Protein AF-A0AAD9MMK8-F1 (afdb_monomer)

Sequence (80 aa):
MIEPHFKVDDKTYIPDLVFLRGKQVVIVDPTVVWESNPNSLSEAAKKKVEKYIPIMKTVKDFTGKSSVSLFGFPVGGRGT

Organism: NCBI:txid53620

Secondary structure (DSSP, 8-state):
-----EEETTEEE--SEEEEETTEEEEEEEEEEE-SSTTHHHHHHHHHHHHHGGGHHHHHHHHT-SEEEEEEEEEEE---

Nearest PDB structures (foldseek):
  8r6y-assembly1_A  TM=7.510E-01  e=5.523E-02  SFTS virus AH12
  5lts-assembly1_A  TM=6.209E-01  e=1.468E-02  Mammarenavirus choriomeningitidis
  7x6v-assembly1_A  TM=6.481E-01  e=5.902E-02  Lymphocytic choriomeningitis virus (strain Armstrong)
  5mv0-assembly1_A  TM=6.502E-01  e=1.307E-01  CAS virus
  6klc-assembly1_A  TM=5.474E-01  e=1.223E-01  Mammarenavirus lassaense

Solvent-accessible surface area (backbone atoms only — not comparable to full-atom values): 4862 Å² total; per-residue (Å²): 135,83,83,56,78,46,72,56,88,97,45,78,46,72,60,82,35,78,45,81,53,96,55,34,35,40,39,40,38,75,41,82,37,78,68,86,52,98,52,42,53,63,53,50,18,48,52,44,33,62,70,48,56,83,46,47,63,60,51,28,69,75,66,76,29,86,42,71,45,70,40,31,44,56,41,78,57,83,84,134

Structure (mmCIF, N/CA/C/O backbone):
data_AF-A0AAD9MMK8-F1
#
_entry.id   AF-A0AAD9MMK8-F1
#
loop_
_atom_site.group_PDB
_atom_site.id
_atom_site.type_symbol
_atom_site.label_atom_id
_atom_site.label_alt_id
_atom_site.label_comp_id
_atom_site.label_asym_id
_atom_site.label_entity_id
_atom_site.label_seq_id
_atom_site.pdbx_PDB_ins_code
_atom_site.Cartn_x
_atom_site.Cartn_y
_atom_site.Cartn_z
_atom_site.occupancy
_atom_site.B_iso_or_equiv
_atom_site.auth_seq_id
_atom_site.auth_comp_id
_atom_site.auth_asym_id
_atom_site.auth_atom_id
_atom_site.pdbx_PDB_model_num
ATOM 1 N N . MET A 1 1 ? -18.280 4.703 -6.532 1.00 48.50 1 MET A N 1
ATOM 2 C CA . MET A 1 1 ? -16.924 4.416 -6.024 1.00 48.50 1 MET A CA 1
ATOM 3 C C . MET A 1 1 ? -16.493 5.672 -5.290 1.00 48.50 1 MET A C 1
ATOM 5 O O . MET A 1 1 ? -16.549 6.727 -5.901 1.00 48.50 1 MET A O 1
ATOM 9 N N . ILE A 1 2 ? -16.255 5.609 -3.981 1.00 51.06 2 ILE A N 1
ATOM 10 C CA . ILE A 1 2 ? -15.775 6.773 -3.223 1.00 51.06 2 ILE A CA 1
ATOM 11 C C . ILE A 1 2 ? -14.260 6.664 -3.233 1.00 51.06 2 ILE A C 1
ATOM 13 O O . ILE A 1 2 ? -13.752 5.625 -2.825 1.00 51.06 2 ILE A O 1
ATOM 17 N N . GLU A 1 3 ? -13.572 7.694 -3.711 1.00 66.69 3 GLU A N 1
ATOM 18 C CA . GLU A 1 3 ? -12.122 7.807 -3.582 1.00 66.69 3 GLU A CA 1
ATOM 19 C C . GLU A 1 3 ? -11.806 8.245 -2.141 1.00 66.69 3 GLU A C 1
ATOM 21 O O . GLU A 1 3 ? -12.129 9.374 -1.742 1.00 66.69 3 GLU A O 1
ATOM 26 N N . PRO A 1 4 ? -11.291 7.342 -1.291 1.00 80.12 4 PRO A N 1
ATOM 27 C CA . PRO A 1 4 ? -11.182 7.617 0.126 1.00 80.12 4 PRO A CA 1
ATOM 28 C C . PRO A 1 4 ? -9.909 8.414 0.406 1.00 80.12 4 PRO A C 1
ATOM 30 O O . PRO A 1 4 ? -8.803 8.009 0.061 1.00 80.12 4 PRO A O 1
ATOM 33 N N . HIS A 1 5 ? -10.075 9.545 1.082 1.00 90.50 5 HIS A N 1
ATOM 34 C CA . HIS A 1 5 ? -8.977 10.413 1.479 1.00 90.50 5 HIS A CA 1
ATOM 35 C C . HIS A 1 5 ? -8.682 10.202 2.961 1.00 90.50 5 HIS A C 1
ATOM 37 O O . HIS A 1 5 ? -9.491 10.560 3.820 1.00 90.50 5 HIS A O 1
ATOM 43 N N . PHE A 1 6 ? -7.518 9.641 3.273 1.00 91.06 6 PHE A N 1
ATOM 44 C CA . PHE A 1 6 ? -7.082 9.437 4.651 1.00 91.06 6 PHE A CA 1
ATOM 45 C C . PHE A 1 6 ? -6.053 10.497 5.028 1.00 91.06 6 PHE A C 1
ATOM 47 O O . PHE A 1 6 ? -5.014 10.617 4.381 1.00 91.06 6 PHE A O 1
ATOM 54 N N . LYS A 1 7 ? -6.331 11.265 6.082 1.00 91.75 7 LYS A N 1
ATOM 55 C CA . LYS A 1 7 ? -5.399 12.262 6.618 1.00 91.75 7 LYS A CA 1
ATOM 56 C C . LYS A 1 7 ? -4.694 11.716 7.853 1.00 91.75 7 LYS A C 1
ATOM 58 O O . LYS A 1 7 ? -5.344 11.152 8.733 1.00 91.75 7 LYS A O 1
ATOM 63 N N . VAL A 1 8 ? -3.378 11.882 7.896 1.00 92.00 8 VAL A N 1
ATOM 64 C CA . VAL A 1 8 ? -2.537 11.634 9.073 1.00 92.00 8 VAL A CA 1
ATOM 65 C C . VAL A 1 8 ? -1.570 12.803 9.166 1.00 92.00 8 VAL A C 1
ATOM 67 O O . VAL A 1 8 ? -0.811 13.042 8.224 1.00 92.00 8 VAL A O 1
ATOM 70 N N . ASP A 1 9 ? -1.642 13.538 10.275 1.00 89.38 9 ASP A N 1
ATOM 71 C CA . ASP A 1 9 ? -0.975 14.831 10.454 1.00 89.38 9 ASP A CA 1
ATOM 72 C C . ASP A 1 9 ? -1.274 15.763 9.258 1.00 89.38 9 ASP A C 1
ATOM 74 O O . ASP A 1 9 ? -2.428 15.883 8.837 1.00 89.38 9 ASP A O 1
ATOM 78 N N . ASP A 1 10 ? -0.244 16.361 8.655 1.00 92.12 10 ASP A N 1
ATOM 79 C CA . ASP A 1 10 ? -0.362 17.238 7.481 1.00 92.12 10 ASP A CA 1
ATOM 80 C C . ASP A 1 10 ? -0.307 16.487 6.134 1.00 92.12 10 ASP A C 1
ATOM 82 O O . ASP A 1 10 ? -0.239 17.105 5.067 1.00 92.12 10 ASP A O 1
ATOM 86 N N . LYS A 1 11 ? -0.325 15.145 6.139 1.00 94.25 11 LYS A N 1
ATOM 87 C CA . LYS A 1 11 ? -0.250 14.325 4.918 1.00 94.25 11 LYS A CA 1
ATOM 88 C C . LYS A 1 11 ? -1.593 13.689 4.574 1.00 94.25 11 LYS A C 1
ATOM 90 O O . LYS A 1 11 ? -2.266 13.093 5.413 1.00 94.25 11 LYS A O 1
ATOM 95 N N . THR A 1 12 ? -1.948 13.765 3.292 1.00 94.50 12 THR A N 1
ATOM 96 C CA . THR A 1 12 ? -3.115 13.078 2.723 1.00 94.50 12 THR A CA 1
ATOM 97 C C . THR A 1 12 ? -2.662 11.856 1.933 1.00 94.50 12 THR A C 1
ATOM 99 O O . THR A 1 12 ? -1.743 11.935 1.118 1.00 94.50 12 THR A O 1
ATOM 102 N N . TYR A 1 13 ? -3.328 10.732 2.165 1.00 95.19 13 TYR A N 1
ATOM 103 C CA . TYR A 1 13 ? -3.100 9.461 1.497 1.00 95.19 13 TYR A CA 1
ATOM 104 C C . TYR A 1 13 ? -4.363 9.065 0.745 1.00 95.19 13 TYR A C 1
ATOM 106 O O . TYR A 1 13 ? -5.452 9.017 1.318 1.00 95.19 13 TYR A O 1
ATOM 114 N N . ILE A 1 14 ? -4.186 8.756 -0.533 1.00 93.81 14 ILE A N 1
ATOM 115 C CA . ILE A 1 14 ? -5.259 8.389 -1.451 1.00 93.81 14 ILE A CA 1
ATOM 116 C C . ILE A 1 14 ? -4.854 7.039 -2.052 1.00 93.81 14 ILE A C 1
ATOM 118 O O . ILE A 1 14 ? -3.906 6.989 -2.838 1.00 93.81 14 ILE A O 1
ATOM 122 N N . PRO A 1 15 ? -5.386 5.915 -1.547 1.00 93.88 15 PRO A N 1
ATOM 123 C CA . PRO A 1 15 ? -5.195 4.608 -2.164 1.00 93.88 15 PRO A CA 1
ATOM 124 C C . PRO A 1 15 ? -6.128 4.423 -3.362 1.00 93.88 15 PRO A C 1
ATOM 126 O O . PRO A 1 15 ? -7.298 4.800 -3.290 1.00 93.88 15 PRO A O 1
ATOM 129 N N . ASP A 1 16 ? -5.632 3.762 -4.408 1.00 93.31 16 ASP A N 1
ATOM 130 C CA . ASP A 1 16 ? -6.407 3.508 -5.630 1.00 93.31 16 ASP A CA 1
ATOM 131 C C . ASP A 1 16 ? -7.623 2.606 -5.373 1.00 93.31 16 ASP A C 1
ATOM 133 O O . ASP A 1 16 ? -8.716 2.850 -5.885 1.00 93.31 16 ASP A O 1
ATOM 137 N N . LEU A 1 17 ? -7.447 1.547 -4.571 1.00 93.44 17 LEU A N 1
ATOM 138 C CA . LEU A 1 17 ? -8.498 0.574 -4.282 1.00 93.44 17 LEU A CA 1
ATOM 139 C C . LEU A 1 17 ? -8.591 0.279 -2.785 1.00 93.44 17 LEU A C 1
ATOM 141 O O . LEU A 1 17 ? -7.612 -0.096 -2.134 1.00 93.44 17 LEU A O 1
ATOM 145 N N . VAL A 1 18 ? -9.812 0.366 -2.254 1.00 93.25 18 VAL A N 1
ATOM 146 C CA . VAL A 1 18 ? -10.143 -0.023 -0.878 1.00 93.25 18 VAL A CA 1
ATOM 147 C C . VAL A 1 18 ? -11.350 -0.949 -0.892 1.00 93.25 18 VAL A C 1
ATOM 149 O O . VAL A 1 18 ? -12.457 -0.555 -1.256 1.00 93.25 18 VAL A O 1
ATOM 152 N N . PHE A 1 19 ? -11.143 -2.187 -0.458 1.00 92.81 19 PHE A N 1
ATOM 153 C CA . PHE A 1 19 ? -12.182 -3.203 -0.364 1.00 92.81 19 PHE A CA 1
ATOM 154 C C . PHE A 1 19 ? -12.569 -3.445 1.090 1.00 92.81 19 PHE A C 1
ATOM 156 O O . PHE A 1 19 ? -11.711 -3.586 1.962 1.00 92.81 19 PHE A O 1
ATOM 163 N N . LEU A 1 20 ? -13.871 -3.564 1.342 1.00 93.56 20 LEU A N 1
ATOM 164 C CA . LEU A 1 20 ? -14.418 -3.949 2.640 1.00 93.56 20 LEU A CA 1
ATOM 165 C C . LEU A 1 20 ? -15.000 -5.358 2.528 1.00 93.56 20 LEU A C 1
ATOM 167 O O . LEU A 1 20 ? -15.930 -5.583 1.753 1.00 93.56 20 LEU A O 1
ATOM 171 N N . ARG A 1 21 ? -14.491 -6.310 3.315 1.00 88.50 21 ARG A N 1
ATOM 172 C CA . ARG A 1 21 ? -15.029 -7.677 3.356 1.00 88.50 21 ARG A CA 1
ATOM 173 C C . ARG A 1 21 ? -15.086 -8.191 4.786 1.00 88.50 21 ARG A C 1
ATOM 175 O O . ARG A 1 21 ? -14.065 -8.357 5.446 1.00 88.50 21 ARG A O 1
ATOM 182 N N . GLY A 1 22 ? -16.294 -8.473 5.272 1.00 92.12 22 GLY A N 1
ATOM 183 C CA . GLY A 1 22 ? -16.498 -8.951 6.641 1.00 92.12 22 GLY A CA 1
ATOM 184 C C . GLY A 1 22 ? -15.889 -7.990 7.667 1.00 92.12 22 GLY A C 1
ATOM 185 O O . GLY A 1 22 ? -16.315 -6.838 7.759 1.00 92.12 22 GLY A O 1
ATOM 186 N N . LYS A 1 23 ? -14.887 -8.461 8.419 1.00 94.44 23 LYS A N 1
ATOM 187 C CA . LYS A 1 23 ? -14.152 -7.691 9.442 1.00 94.44 23 LYS A CA 1
ATOM 188 C C . LYS A 1 23 ? -12.815 -7.104 8.954 1.00 94.44 23 LYS A C 1
ATOM 190 O O . LYS A 1 23 ? -12.063 -6.569 9.767 1.00 94.44 23 LYS A O 1
ATOM 195 N N . GLN A 1 24 ? -12.524 -7.207 7.658 1.00 95.69 24 GLN A N 1
ATOM 196 C CA . GLN A 1 24 ? -11.252 -6.813 7.060 1.00 95.69 24 GLN A CA 1
ATOM 197 C C . GLN A 1 24 ? -11.432 -5.675 6.051 1.00 95.69 24 GLN A C 1
ATOM 199 O O . GLN A 1 24 ? -12.408 -5.641 5.293 1.00 95.69 24 GLN A O 1
ATOM 204 N N . VAL A 1 25 ? -10.450 -4.777 6.026 1.00 95.75 25 VAL A N 1
ATOM 205 C CA . VAL A 1 25 ? -10.195 -3.845 4.923 1.00 95.75 25 VAL A CA 1
ATOM 206 C C . VAL A 1 25 ? -8.983 -4.326 4.144 1.00 95.75 25 VAL A C 1
ATOM 208 O O . VAL A 1 25 ? -7.978 -4.724 4.736 1.00 95.75 25 VAL A O 1
ATOM 211 N N . VAL A 1 26 ? -9.058 -4.265 2.822 1.00 95.69 26 VAL A N 1
ATOM 212 C CA . VAL A 1 26 ? -7.931 -4.555 1.939 1.00 95.69 26 VAL A CA 1
ATOM 213 C C . VAL A 1 26 ? -7.655 -3.323 1.095 1.00 95.69 26 VAL A C 1
ATOM 215 O O . VAL A 1 26 ? -8.526 -2.882 0.350 1.00 95.69 26 VAL A O 1
ATOM 218 N N . ILE A 1 27 ? -6.453 -2.772 1.226 1.00 95.38 27 ILE A N 1
ATOM 219 C CA . ILE A 1 27 ? -5.958 -1.687 0.383 1.00 95.38 27 ILE A CA 1
ATOM 220 C C . ILE A 1 27 ? -5.063 -2.306 -0.682 1.00 95.38 27 ILE A C 1
ATOM 222 O O . ILE A 1 27 ? -4.112 -3.016 -0.346 1.00 95.38 27 ILE A O 1
ATOM 226 N N . VAL A 1 28 ? -5.373 -2.037 -1.947 1.00 95.94 28 VAL A N 1
ATOM 227 C CA . VAL A 1 28 ? -4.564 -2.467 -3.089 1.00 95.94 28 VAL A CA 1
ATOM 228 C C . VAL A 1 28 ? -4.154 -1.231 -3.871 1.00 95.94 28 VAL A C 1
ATOM 230 O O . VAL A 1 28 ? -5.001 -0.413 -4.218 1.00 95.94 28 VAL A O 1
ATOM 233 N N . ASP A 1 29 ? -2.863 -1.108 -4.145 1.00 95.56 29 ASP A N 1
ATOM 234 C CA . ASP A 1 29 ? -2.302 0.014 -4.893 1.00 95.56 29 ASP A CA 1
ATOM 235 C C . ASP A 1 29 ? -1.565 -0.518 -6.130 1.00 95.56 29 ASP A C 1
ATOM 237 O O . ASP A 1 29 ? -0.425 -1.003 -6.023 1.00 95.56 29 ASP A O 1
ATOM 241 N N . P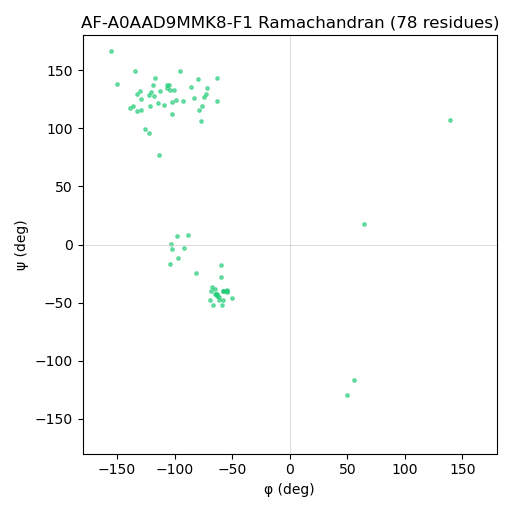RO A 1 30 ? -2.242 -0.543 -7.290 1.00 95.94 30 PRO A N 1
ATOM 242 C CA . PRO A 1 30 ? -1.635 -0.921 -8.552 1.00 95.94 30 PRO A CA 1
ATOM 243 C C . PRO A 1 30 ? -0.526 0.047 -8.965 1.00 95.94 30 PRO A C 1
ATOM 245 O O . PRO A 1 30 ? -0.604 1.257 -8.781 1.00 95.94 30 PRO A O 1
ATOM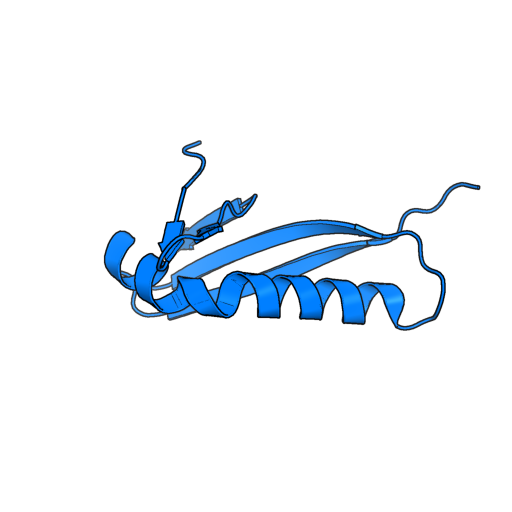 248 N N . THR A 1 31 ? 0.533 -0.476 -9.572 1.00 94.69 31 THR A N 1
ATOM 249 C CA . THR A 1 31 ? 1.571 0.369 -10.170 1.00 94.69 31 THR A CA 1
ATOM 250 C C . THR A 1 31 ? 2.195 -0.337 -11.353 1.00 94.69 31 THR A C 1
ATOM 252 O O . THR A 1 31 ? 2.476 -1.527 -11.282 1.00 94.69 31 THR A O 1
ATOM 255 N N . VAL A 1 32 ? 2.451 0.382 -12.440 1.00 94.75 32 VAL A N 1
ATOM 256 C CA . VAL A 1 32 ? 3.263 -0.154 -13.538 1.00 94.75 32 VAL A CA 1
ATOM 257 C C . VAL A 1 32 ? 4.729 0.102 -13.216 1.00 94.75 32 VAL A C 1
ATOM 259 O O . VAL A 1 32 ? 5.081 1.182 -12.739 1.00 94.75 32 VAL A O 1
ATOM 262 N N . VAL A 1 33 ? 5.578 -0.899 -13.426 1.00 94.56 33 VAL A N 1
ATOM 263 C CA . VAL A 1 33 ? 7.012 -0.817 -13.135 1.00 94.56 33 VAL A CA 1
ATOM 264 C C . VAL A 1 33 ? 7.781 -1.272 -14.360 1.00 94.56 33 VAL A C 1
ATOM 266 O O . VAL A 1 33 ? 7.577 -2.382 -14.844 1.00 94.56 33 VAL A O 1
ATOM 269 N N . TRP A 1 34 ? 8.682 -0.421 -14.843 1.00 92.62 34 TRP A N 1
ATOM 270 C CA . TRP A 1 34 ? 9.695 -0.851 -15.795 1.00 92.62 34 TRP A CA 1
ATOM 271 C C . TRP A 1 34 ? 10.800 -1.580 -15.034 1.00 92.62 34 TRP A C 1
ATOM 273 O O . TRP A 1 34 ? 11.439 -1.005 -14.150 1.00 92.62 34 TRP A O 1
ATOM 283 N N . GLU A 1 35 ? 10.970 -2.865 -15.318 1.00 91.81 35 GLU A N 1
ATOM 284 C CA . GLU A 1 35 ? 11.891 -3.717 -14.573 1.00 91.81 35 GLU A CA 1
ATOM 285 C C . GLU A 1 35 ? 13.336 -3.426 -14.999 1.00 91.81 35 GLU A C 1
ATOM 287 O O . GLU A 1 35 ? 13.701 -3.594 -16.160 1.00 91.81 35 GLU A O 1
ATOM 292 N N . SER A 1 36 ? 14.168 -2.979 -14.057 1.00 90.50 36 SER A N 1
ATOM 293 C CA . SER A 1 36 ? 15.601 -2.733 -14.281 1.00 90.50 36 SER A CA 1
ATOM 294 C C . SER A 1 36 ? 16.485 -3.820 -13.672 1.00 90.50 36 SER A C 1
ATOM 296 O O . SER A 1 36 ? 17.664 -3.928 -14.005 1.00 90.50 36 SER A O 1
ATOM 298 N N . ASN A 1 37 ? 15.928 -4.622 -12.765 1.00 92.31 37 ASN A N 1
ATOM 299 C CA . ASN A 1 37 ? 16.592 -5.742 -12.117 1.00 92.31 37 ASN A CA 1
ATOM 300 C C . ASN A 1 37 ? 15.551 -6.779 -11.636 1.00 92.31 37 ASN A C 1
ATOM 302 O O . ASN A 1 37 ? 14.364 -6.452 -11.554 1.00 92.31 37 ASN A O 1
ATOM 306 N N . PRO A 1 38 ? 15.969 -8.002 -11.258 1.00 93.44 38 PRO A N 1
ATOM 307 C CA . PRO A 1 38 ? 15.046 -9.071 -10.854 1.00 93.44 38 PRO A CA 1
ATOM 308 C C . PRO A 1 38 ? 14.145 -8.754 -9.647 1.00 93.44 38 PRO A C 1
ATOM 310 O O . PRO A 1 38 ? 13.146 -9.436 -9.436 1.00 93.44 38 PRO A O 1
ATOM 313 N N . ASN A 1 39 ? 14.478 -7.734 -8.850 1.00 96.50 39 ASN A N 1
ATOM 314 C CA . ASN A 1 39 ? 13.738 -7.339 -7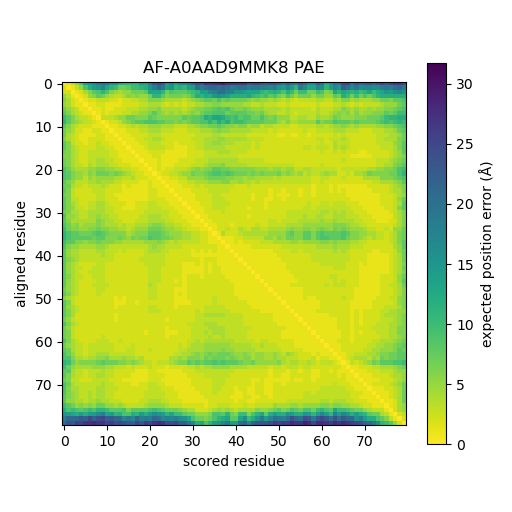.651 1.00 96.50 39 ASN A CA 1
ATOM 315 C C . ASN A 1 39 ? 12.866 -6.088 -7.858 1.00 96.50 39 ASN A C 1
ATOM 317 O O . ASN A 1 39 ? 12.187 -5.668 -6.923 1.00 96.50 39 ASN A O 1
ATOM 321 N N . SER A 1 40 ? 12.830 -5.482 -9.053 1.00 94.81 40 SER A N 1
ATOM 322 C CA . SER A 1 40 ? 12.102 -4.220 -9.279 1.00 94.81 40 SER A CA 1
ATOM 323 C C . SER A 1 40 ? 10.627 -4.291 -8.858 1.00 94.81 40 SER A C 1
ATOM 325 O O . SER A 1 40 ? 10.116 -3.362 -8.229 1.00 94.81 40 SER A O 1
ATOM 327 N N . LEU A 1 41 ? 9.945 -5.405 -9.149 1.00 96.38 41 LEU A N 1
ATOM 328 C CA . LEU A 1 41 ? 8.546 -5.602 -8.758 1.00 96.38 41 LEU A CA 1
ATOM 329 C C . LEU A 1 41 ? 8.394 -5.771 -7.240 1.00 96.38 41 LEU A C 1
ATOM 331 O O . LEU A 1 41 ? 7.558 -5.106 -6.632 1.00 96.38 41 LEU A O 1
ATOM 335 N N . SER A 1 42 ? 9.206 -6.619 -6.603 1.00 97.00 42 SER A N 1
ATOM 336 C CA . SER A 1 42 ? 9.101 -6.870 -5.157 1.00 97.00 42 SER A CA 1
ATOM 337 C C . SER A 1 42 ? 9.434 -5.620 -4.336 1.00 97.00 42 SER A C 1
ATOM 339 O O . SER A 1 42 ? 8.741 -5.313 -3.361 1.00 97.00 42 SER A O 1
ATOM 341 N N . GLU A 1 43 ? 10.421 -4.836 -4.771 1.00 97.31 43 GLU A N 1
ATOM 342 C CA . GLU A 1 43 ? 10.748 -3.537 -4.185 1.00 97.31 43 GLU A CA 1
ATOM 343 C C . GLU A 1 43 ? 9.600 -2.535 -4.339 1.00 97.31 43 GLU A C 1
ATOM 345 O O . GLU A 1 43 ? 9.252 -1.846 -3.376 1.00 97.31 43 GLU A O 1
ATOM 350 N N . ALA A 1 44 ? 8.978 -2.456 -5.519 1.00 96.62 44 ALA A N 1
ATOM 351 C CA . ALA A 1 44 ? 7.829 -1.582 -5.742 1.00 96.62 44 ALA A CA 1
ATOM 352 C C . ALA A 1 44 ? 6.632 -1.981 -4.865 1.00 96.62 44 ALA A C 1
ATOM 354 O O . ALA A 1 44 ? 6.027 -1.113 -4.232 1.00 96.62 44 ALA A O 1
ATOM 355 N N . ALA A 1 45 ? 6.333 -3.280 -4.756 1.00 97.44 45 ALA A N 1
ATOM 356 C CA . ALA A 1 45 ? 5.281 -3.779 -3.873 1.00 97.44 45 ALA A CA 1
ATOM 357 C C . ALA A 1 45 ? 5.529 -3.369 -2.413 1.00 97.44 45 ALA A C 1
ATOM 359 O O . ALA A 1 45 ?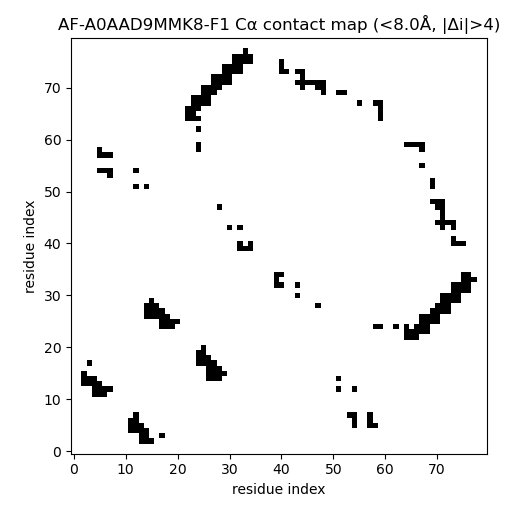 4.633 -2.829 -1.757 1.00 97.44 45 ALA A O 1
ATOM 360 N N . LYS A 1 46 ? 6.760 -3.561 -1.922 1.00 97.81 46 LYS A N 1
ATOM 361 C CA . LYS A 1 46 ? 7.160 -3.191 -0.558 1.00 97.81 46 LYS A CA 1
ATOM 362 C C . LYS A 1 46 ? 7.032 -1.686 -0.312 1.00 97.81 46 LYS A C 1
ATOM 364 O O . LYS A 1 46 ? 6.438 -1.294 0.689 1.00 97.81 46 LYS A O 1
ATOM 369 N N . LYS A 1 47 ? 7.489 -0.847 -1.250 1.00 97.31 47 LYS A N 1
ATOM 370 C CA . LYS A 1 47 ? 7.358 0.619 -1.158 1.00 97.31 47 LYS A CA 1
ATOM 371 C C . LYS A 1 47 ? 5.899 1.063 -1.029 1.00 97.31 47 LYS A C 1
ATOM 373 O O . LYS A 1 47 ? 5.606 1.974 -0.258 1.00 97.31 47 LYS A O 1
ATOM 378 N N . LYS A 1 48 ? 4.969 0.425 -1.751 1.00 96.50 48 LYS A N 1
ATOM 379 C CA . LYS A 1 48 ? 3.533 0.731 -1.619 1.00 96.50 48 LYS A CA 1
ATOM 380 C C . LYS A 1 48 ? 2.977 0.299 -0.264 1.00 96.50 48 LYS A C 1
ATOM 382 O O . LYS A 1 48 ? 2.217 1.054 0.333 1.00 96.50 48 LYS A O 1
ATOM 387 N N . VAL A 1 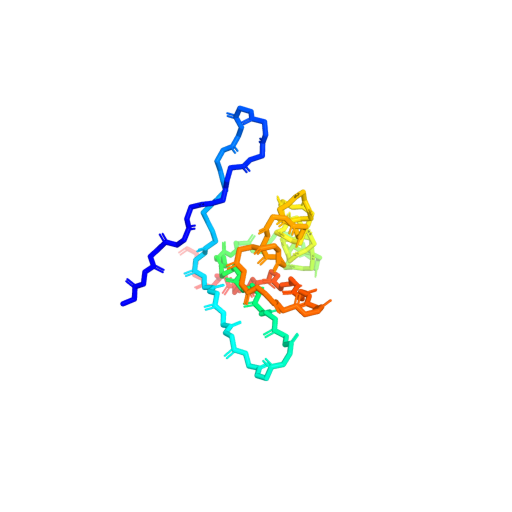49 ? 3.381 -0.860 0.258 1.00 97.38 49 VAL A N 1
ATOM 388 C CA . VAL A 1 49 ? 3.005 -1.272 1.621 1.00 97.38 49 VAL A CA 1
ATOM 389 C C . VAL A 1 49 ? 3.498 -0.239 2.635 1.00 97.38 49 VAL A C 1
ATOM 391 O O . VAL A 1 49 ? 2.691 0.296 3.391 1.00 97.38 49 VAL A O 1
ATOM 394 N N . GLU A 1 50 ? 4.783 0.117 2.595 1.00 97.75 50 GLU A N 1
ATOM 395 C CA . GLU A 1 50 ? 5.388 1.111 3.492 1.00 97.75 50 GLU A CA 1
ATOM 396 C C . GLU A 1 50 ? 4.698 2.480 3.411 1.00 97.75 50 GLU A C 1
ATOM 398 O O . GLU A 1 50 ? 4.432 3.089 4.448 1.00 97.75 50 GLU A O 1
ATOM 403 N N . LYS A 1 51 ? 4.321 2.928 2.203 1.00 96.38 51 LYS A N 1
ATOM 404 C CA . LYS A 1 51 ? 3.568 4.175 1.978 1.00 96.38 51 LYS A CA 1
ATOM 405 C C . LYS A 1 51 ? 2.266 4.229 2.783 1.00 96.38 51 LYS A C 1
ATOM 407 O O . LYS A 1 51 ? 1.919 5.298 3.274 1.00 96.38 51 LYS A O 1
ATOM 412 N N . TYR A 1 52 ? 1.539 3.117 2.912 1.00 96.56 52 TYR A N 1
ATOM 413 C CA . TYR A 1 52 ? 0.207 3.095 3.532 1.00 96.56 52 TYR A CA 1
ATOM 414 C C . TYR A 1 52 ? 0.182 2.555 4.970 1.00 96.56 52 TYR A C 1
ATOM 416 O O . TYR A 1 52 ? -0.864 2.624 5.618 1.00 96.56 52 TYR A O 1
ATOM 424 N N . ILE A 1 53 ? 1.311 2.089 5.521 1.00 96.75 53 ILE A N 1
ATOM 425 C CA . ILE A 1 53 ? 1.414 1.732 6.951 1.00 96.75 53 ILE A CA 1
ATOM 426 C C . ILE A 1 53 ? 0.882 2.851 7.871 1.00 96.75 53 ILE A C 1
ATOM 428 O O . ILE A 1 53 ? 0.079 2.538 8.756 1.00 96.75 53 ILE A O 1
ATOM 432 N N . PRO A 1 54 ? 1.230 4.141 7.670 1.00 96.69 54 PRO A N 1
ATOM 433 C CA . PRO A 1 54 ? 0.801 5.209 8.574 1.00 96.69 54 PRO A CA 1
ATOM 434 C C . PRO A 1 54 ? -0.720 5.363 8.691 1.00 96.69 54 PRO A C 1
ATOM 436 O O . PRO A 1 54 ? -1.213 5.786 9.733 1.00 96.69 54 PRO A O 1
ATOM 439 N N . ILE A 1 55 ? -1.480 4.991 7.654 1.00 95.25 55 ILE A N 1
ATOM 440 C CA . ILE A 1 55 ? -2.938 5.163 7.641 1.00 95.25 55 ILE A CA 1
ATOM 441 C C 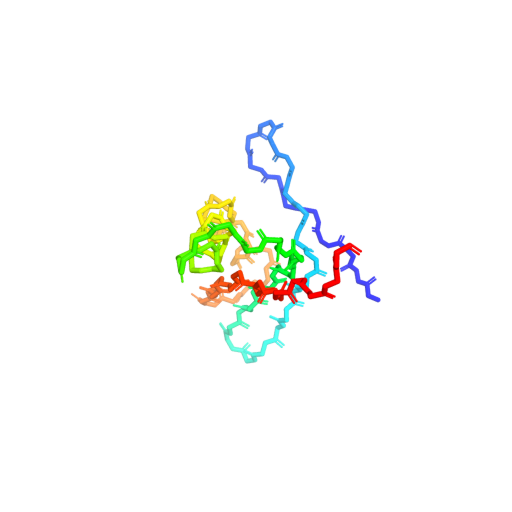. ILE A 1 55 ? -3.711 3.951 8.160 1.00 95.25 55 ILE A C 1
ATOM 443 O O . ILE A 1 55 ? -4.934 4.019 8.259 1.00 95.25 55 ILE A O 1
ATOM 447 N N . MET A 1 56 ? -3.047 2.845 8.515 1.00 95.12 56 MET A N 1
ATOM 448 C CA . MET A 1 56 ? -3.737 1.611 8.917 1.00 95.12 56 MET A CA 1
ATOM 449 C C . MET A 1 56 ? -4.693 1.823 10.095 1.00 95.12 56 MET A C 1
ATOM 451 O O . MET A 1 56 ? -5.790 1.268 10.091 1.00 95.12 56 MET A O 1
ATOM 455 N N . LYS A 1 57 ? -4.300 2.624 11.094 1.00 94.62 57 LYS A N 1
ATOM 456 C CA . LYS A 1 57 ? -5.165 2.942 12.239 1.00 94.62 57 LYS A CA 1
ATOM 457 C C . LYS A 1 57 ? -6.370 3.777 11.797 1.00 94.62 57 LYS A C 1
ATOM 459 O O . LYS A 1 57 ? -7.499 3.359 12.018 1.00 94.62 57 LYS A O 1
ATOM 464 N N . THR A 1 58 ? -6.131 4.875 11.080 1.00 93.81 58 THR A N 1
ATOM 465 C CA . THR A 1 58 ? -7.182 5.754 10.543 1.00 93.81 58 THR A CA 1
ATOM 466 C C . THR A 1 58 ? -8.197 4.988 9.695 1.00 93.81 58 THR A C 1
ATOM 468 O O . THR A 1 58 ? -9.397 5.211 9.807 1.00 93.81 58 THR A O 1
ATOM 471 N N . VAL A 1 59 ? -7.735 4.039 8.878 1.00 93.62 59 VAL A N 1
ATOM 472 C CA . VAL A 1 59 ? -8.598 3.185 8.052 1.00 93.62 59 VAL A CA 1
ATOM 473 C C . VAL A 1 59 ? -9.475 2.274 8.916 1.00 93.62 59 VAL A C 1
ATOM 475 O O . VAL A 1 59 ? -10.663 2.130 8.623 1.00 93.62 59 VAL A O 1
ATOM 478 N N . LYS A 1 60 ? -8.938 1.668 9.985 1.00 93.69 60 LYS A N 1
ATOM 479 C CA . LYS A 1 60 ? -9.748 0.867 10.924 1.00 93.69 60 LYS A CA 1
ATOM 480 C C . LYS A 1 60 ? -10.817 1.715 11.592 1.00 93.69 60 LYS A C 1
ATOM 482 O O . LYS A 1 60 ? -11.978 1.315 11.588 1.00 93.69 60 LYS A O 1
ATOM 487 N N . ASP A 1 61 ? -10.427 2.881 12.096 1.00 92.69 61 ASP A N 1
ATOM 488 C CA . ASP A 1 61 ? -11.320 3.787 12.817 1.00 92.69 61 ASP A CA 1
ATOM 489 C C . ASP A 1 61 ? -12.443 4.292 11.894 1.00 92.69 61 ASP A C 1
ATOM 491 O O . ASP A 1 61 ? -13.613 4.260 12.265 1.00 92.69 61 ASP A O 1
ATOM 495 N N . PHE A 1 62 ? -12.112 4.649 10.648 1.00 90.44 62 PHE A N 1
ATOM 496 C CA . PHE A 1 62 ? -13.083 5.103 9.648 1.00 90.44 62 PHE A CA 1
ATOM 497 C C . PHE A 1 62 ? -14.056 4.002 9.195 1.00 90.44 62 PHE A C 1
ATOM 499 O O . PHE A 1 62 ? -15.224 4.267 8.926 1.00 90.44 62 PHE A O 1
ATOM 506 N N . THR A 1 63 ? -13.586 2.757 9.083 1.00 91.00 63 THR A N 1
ATOM 507 C CA . THR A 1 63 ? -14.384 1.643 8.533 1.00 91.00 63 THR A CA 1
ATOM 508 C C . THR A 1 63 ? -15.056 0.771 9.599 1.00 91.00 63 THR A C 1
ATOM 510 O O . THR A 1 63 ? -15.874 -0.090 9.257 1.00 91.00 63 THR A O 1
ATOM 513 N N . GLY A 1 64 ? -14.688 0.933 10.874 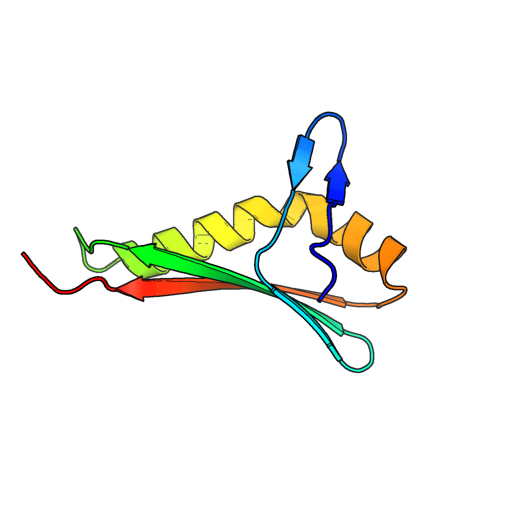1.00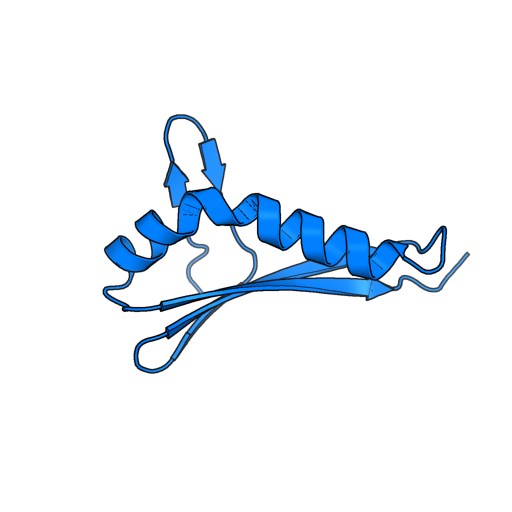 92.69 64 GLY A N 1
ATOM 514 C CA . GLY A 1 64 ? -15.122 0.080 11.986 1.00 92.69 64 GLY A CA 1
ATOM 515 C C . GLY A 1 64 ? -14.633 -1.373 11.892 1.00 92.69 64 GLY A C 1
ATOM 516 O O . GLY A 1 64 ? -15.218 -2.269 12.504 1.00 92.69 64 GLY A O 1
ATOM 517 N N . LYS A 1 65 ? -13.607 -1.654 11.078 1.00 92.88 65 LYS A N 1
ATOM 518 C CA . LYS A 1 65 ? -13.087 -3.011 10.832 1.00 92.88 65 LYS A CA 1
ATOM 519 C C . LYS A 1 65 ? -11.896 -3.327 11.735 1.00 92.88 65 LYS A C 1
ATOM 521 O O . LYS A 1 65 ? -11.100 -2.459 12.076 1.00 92.88 65 LYS A O 1
ATOM 526 N N . SER A 1 66 ? -11.727 -4.602 12.090 1.00 92.56 66 SER A N 1
ATOM 527 C CA . SER A 1 66 ? -10.687 -5.028 13.039 1.00 92.56 66 SER A CA 1
ATOM 528 C C . SER A 1 66 ? -9.300 -5.187 12.408 1.00 92.56 66 SER A C 1
ATOM 530 O O . SER A 1 66 ? -8.283 -5.090 13.103 1.00 92.56 66 SER A O 1
ATOM 532 N N . SER A 1 67 ? -9.225 -5.435 11.098 1.00 95.44 67 SER A N 1
ATOM 533 C CA . SER A 1 67 ? -7.965 -5.681 10.387 1.00 95.44 67 SER A CA 1
ATOM 534 C C . SER A 1 67 ? -7.868 -4.906 9.076 1.00 95.44 67 SER A C 1
ATOM 536 O O . SER A 1 67 ? -8.869 -4.635 8.417 1.00 95.44 67 SER A O 1
ATOM 538 N N . VAL A 1 68 ? -6.632 -4.556 8.715 1.00 96.25 68 VAL A N 1
ATOM 539 C CA . VAL A 1 68 ? -6.277 -3.899 7.452 1.00 96.25 68 VAL A CA 1
ATOM 540 C C . VAL A 1 68 ? -5.121 -4.680 6.847 1.00 96.25 68 VAL A C 1
ATOM 542 O O . VAL A 1 68 ? -4.158 -4.985 7.552 1.00 96.25 68 VAL A O 1
ATOM 545 N N . SER A 1 69 ? -5.220 -5.000 5.564 1.00 97.06 69 SER A N 1
ATOM 546 C CA . SER A 1 69 ? -4.143 -5.600 4.779 1.00 97.06 69 SER A CA 1
ATOM 547 C C . SER A 1 69 ? -3.770 -4.663 3.640 1.00 97.06 69 SER A C 1
ATOM 549 O O . SER A 1 69 ? 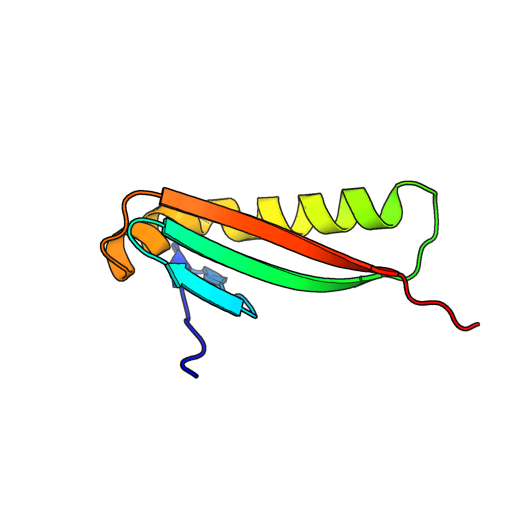-4.652 -4.085 3.007 1.00 97.06 69 SER A O 1
ATOM 551 N N . LEU A 1 70 ? -2.471 -4.506 3.403 1.00 97.25 70 LEU A N 1
ATOM 552 C CA . LEU A 1 70 ? -1.921 -3.622 2.383 1.00 97.25 70 LEU A CA 1
ATOM 553 C C . LEU A 1 70 ? -1.254 -4.471 1.305 1.00 97.25 70 LEU A C 1
ATOM 555 O O . LEU A 1 70 ? -0.459 -5.353 1.628 1.00 97.25 70 LEU A O 1
ATOM 559 N N . PHE A 1 71 ? -1.546 -4.180 0.044 1.00 96.75 71 PHE A N 1
ATOM 560 C CA . PHE A 1 71 ? -0.940 -4.849 -1.098 1.00 96.75 71 PHE A CA 1
ATOM 561 C C . PHE A 1 71 ? -0.477 -3.809 -2.113 1.00 96.75 71 PHE A C 1
ATOM 563 O O . PHE A 1 71 ? -1.289 -3.116 -2.721 1.00 96.75 71 PHE A O 1
ATOM 570 N N . GLY A 1 72 ? 0.834 -3.725 -2.331 1.00 96.62 72 GLY A N 1
ATOM 571 C CA . GLY A 1 72 ? 1.340 -3.156 -3.573 1.00 96.62 72 GLY A CA 1
ATOM 572 C C . GLY A 1 72 ? 1.140 -4.168 -4.693 1.00 96.62 72 GLY A C 1
ATOM 573 O O . GLY A 1 72 ? 1.558 -5.316 -4.544 1.00 96.62 72 GLY A O 1
ATOM 574 N N . PHE A 1 73 ? 0.505 -3.759 -5.790 1.00 97.00 73 PHE A N 1
ATOM 575 C CA . PHE A 1 73 ? 0.235 -4.628 -6.938 1.00 97.00 73 PHE A CA 1
ATOM 576 C C . PHE A 1 73 ? 1.028 -4.150 -8.165 1.00 97.00 73 PHE A C 1
ATOM 578 O O . PHE A 1 73 ? 0.485 -3.469 -9.039 1.00 97.00 73 PHE A O 1
ATOM 585 N N . PRO A 1 74 ? 2.343 -4.429 -8.211 1.00 96.62 74 PRO A N 1
ATOM 586 C CA . PRO A 1 74 ? 3.172 -4.045 -9.336 1.00 96.62 74 PRO A CA 1
ATOM 587 C C . PRO A 1 74 ? 2.848 -4.910 -10.557 1.00 96.62 74 PRO A C 1
ATOM 589 O O . PRO A 1 74 ? 2.761 -6.135 -10.470 1.00 96.62 74 PRO A O 1
ATOM 592 N N . VAL A 1 75 ? 2.720 -4.267 -11.708 1.00 95.38 75 VAL A N 1
ATOM 593 C CA . VAL A 1 75 ? 2.588 -4.906 -13.014 1.00 95.38 75 VAL A CA 1
ATOM 594 C C . VAL A 1 75 ? 3.826 -4.542 -13.822 1.00 95.38 75 VAL A C 1
ATOM 596 O O . VAL A 1 75 ? 4.121 -3.361 -14.013 1.00 95.38 75 VAL A O 1
ATOM 599 N N . GLY A 1 76 ? 4.566 -5.554 -14.272 1.00 94.19 76 GLY A N 1
ATOM 600 C CA . GLY A 1 76 ? 5.725 -5.351 -15.135 1.00 94.19 76 GLY A CA 1
ATOM 601 C C . GLY A 1 76 ? 5.297 -4.736 -16.462 1.00 94.19 76 GLY A C 1
ATOM 602 O O . GLY A 1 76 ? 4.448 -5.284 -17.170 1.00 94.19 76 GLY A O 1
ATOM 603 N N . GLY A 1 77 ? 5.875 -3.589 -16.800 1.00 90.00 77 GLY A N 1
ATOM 604 C CA . GLY A 1 77 ? 5.798 -3.056 -18.150 1.00 90.00 77 GLY A CA 1
ATOM 605 C C . GLY A 1 77 ? 6.697 -3.887 -19.060 1.00 90.00 77 GLY A C 1
ATOM 606 O O . GLY A 1 77 ? 7.863 -4.102 -18.743 1.00 90.00 77 GLY A O 1
ATOM 607 N N . ARG A 1 78 ? 6.171 -4.351 -20.197 1.00 75.12 78 ARG A N 1
ATOM 608 C CA . ARG A 1 78 ? 6.970 -4.878 -21.312 1.00 75.12 78 ARG A CA 1
ATOM 609 C C . ARG A 1 78 ? 6.679 -4.030 -22.549 1.00 75.12 78 ARG A C 1
ATOM 611 O O . ARG A 1 78 ? 5.517 -3.783 -22.849 1.00 75.12 78 ARG A O 1
ATOM 618 N N . GLY A 1 79 ? 7.728 -3.588 -23.235 1.00 66.69 79 GLY A N 1
ATOM 619 C CA . GLY A 1 79 ? 7.669 -2.638 -24.354 1.00 66.69 79 GLY A CA 1
ATOM 620 C C . GLY A 1 79 ? 8.809 -1.617 -24.305 1.00 66.69 79 GLY A C 1
ATOM 621 O O . GLY A 1 79 ? 8.823 -0.768 -23.422 1.00 66.69 79 GLY A O 1
ATOM 622 N N . THR A 1 80 ? 9.777 -1.762 -25.212 1.00 57.31 80 THR A N 1
ATOM 623 C CA . THR A 1 80 ? 10.884 -0.815 -25.448 1.00 57.31 80 THR A CA 1
ATOM 624 C C . THR A 1 80 ? 10.407 0.467 -26.104 1.00 57.31 80 THR A C 1
ATOM 626 O O . THR A 1 80 ? 9.563 0.333 -27.021 1.00 57.31 80 THR A O 1
#

pLDDT: mean 91.75, std 9.54, range [48.5, 97.81]

Foldseek 3Di:
DDQDWFDDPPDIDTAPDWDDDDQEIETEHEDEFADPDPCRQVVQFVVQQVVCVRCFVVVCVVVVHDYYHYTYHYDYDDDD

Mean predicted aligned error: 4.05 Å

Radius of gyration: 13.96 Å; Cα contacts (8 Å, |Δi|>4): 131; chains: 1; bounding box: 34×26×38 Å